Protein AF-A0A1A8CW95-F1 (afdb_monomer_lite)

pLDDT: mean 91.92, std 3.67, range [77.94, 98.25]

InterPro domains:
  IPR004947 Deoxyribonuclease II [PF03265] (1-72)

Secondary structure (DSSP, 8-state):
-GGGT-----S----GGGTTT-HHHHHHHTT--PPPSSSEEEEEEE-TT--EEEEEEE-TT--S-TIIIII-

Foldseek 3Di:
DVLQALDDDDPDDDPPVCCVVCVVSVCSVVVHNDDDPDQKDKDWDADPVGDIDIDIDGHPPDDDDCVVPPVD

Radius of gyration: 14.21 Å; chains: 1; bounding box: 28×34×28 Å

Organism: Nothobranchius kadleci (NCBI:txid1051664)

Structure (mmCIF, N/CA/C/O backbone):
data_AF-A0A1A8CW95-F1
#
_entry.id   AF-A0A1A8CW95-F1
#
loop_
_atom_site.group_PDB
_atom_site.id
_atom_site.type_symbol
_atom_site.label_atom_id
_atom_site.label_alt_id
_atom_site.label_comp_id
_atom_site.label_asym_id
_atom_site.label_entity_id
_atom_site.label_seq_id
_atom_site.pdbx_PDB_ins_code
_atom_site.Cartn_x
_atom_site.Cartn_y
_atom_site.Cartn_z
_atom_site.occupancy
_atom_site.B_iso_or_equiv
_atom_site.auth_seq_id
_atom_site.auth_comp_id
_atom_site.auth_asym_id
_atom_site.auth_atom_id
_atom_site.pdbx_PDB_model_num
ATOM 1 N N . GLN A 1 1 ? 3.428 0.126 2.920 1.00 86.75 1 GLN A N 1
ATOM 2 C CA . GLN A 1 1 ? 3.657 -0.418 1.556 1.00 86.75 1 GLN A CA 1
ATOM 3 C C . GLN A 1 1 ? 3.498 0.610 0.433 1.00 86.75 1 GLN A C 1
ATOM 5 O O . GLN A 1 1 ? 4.355 0.638 -0.437 1.00 86.75 1 GLN A O 1
ATOM 10 N N . LEU A 1 2 ? 2.479 1.483 0.457 1.00 88.19 2 LEU A N 1
ATOM 11 C CA . LEU A 1 2 ? 2.231 2.520 -0.571 1.00 88.19 2 LEU A CA 1
ATOM 12 C C . LEU A 1 2 ? 3.457 3.358 -0.977 1.00 88.19 2 LEU A C 1
ATOM 14 O O . LEU A 1 2 ? 3.615 3.677 -2.151 1.00 88.19 2 LEU A O 1
ATOM 18 N N . ALA A 1 3 ? 4.360 3.643 -0.036 1.00 88.88 3 ALA A N 1
ATOM 19 C CA . ALA A 1 3 ? 5.603 4.365 -0.298 1.00 88.88 3 ALA A CA 1
ATOM 20 C C . ALA A 1 3 ? 6.520 3.715 -1.353 1.00 88.88 3 ALA A C 1
ATOM 22 O O . ALA A 1 3 ? 7.376 4.401 -1.890 1.00 88.88 3 ALA A O 1
ATOM 23 N N . TYR A 1 4 ? 6.364 2.422 -1.661 1.00 91.44 4 TYR A N 1
ATOM 24 C CA . TYR A 1 4 ? 7.142 1.739 -2.704 1.00 91.44 4 TYR A CA 1
ATOM 25 C C . TYR A 1 4 ? 6.627 2.026 -4.119 1.00 91.44 4 TYR A C 1
ATOM 27 O O . TYR A 1 4 ? 7.389 1.895 -5.071 1.00 91.44 4 TYR A O 1
ATOM 35 N N . LEU A 1 5 ? 5.348 2.393 -4.253 1.00 88.12 5 LEU A N 1
ATOM 36 C CA . LEU A 1 5 ? 4.674 2.564 -5.543 1.00 88.12 5 LEU A CA 1
ATOM 37 C C . LEU A 1 5 ? 4.741 3.996 -6.076 1.00 88.12 5 LEU A C 1
ATOM 39 O O . LEU A 1 5 ? 4.400 4.213 -7.233 1.00 88.12 5 LEU A O 1
ATOM 43 N N . TYR A 1 6 ? 5.111 4.964 -5.228 1.00 86.50 6 TYR A N 1
ATOM 44 C CA . TYR A 1 6 ? 5.036 6.399 -5.526 1.00 86.50 6 TYR A CA 1
ATOM 45 C C . TYR A 1 6 ? 3.745 6.786 -6.274 1.00 86.50 6 TYR A C 1
ATOM 47 O O . TYR A 1 6 ? 3.799 7.304 -7.394 1.00 86.50 6 TYR A O 1
ATOM 55 N N . PRO A 1 7 ? 2.569 6.496 -5.685 1.00 88.50 7 PRO A N 1
ATOM 56 C CA . PRO A 1 7 ? 1.297 6.697 -6.360 1.00 88.50 7 PRO A CA 1
ATOM 57 C C . PRO A 1 7 ? 1.070 8.176 -6.678 1.00 88.50 7 PRO A C 1
ATOM 59 O O . PRO A 1 7 ? 1.497 9.068 -5.943 1.00 88.50 7 PRO A O 1
ATOM 62 N N . ARG A 1 8 ? 0.311 8.443 -7.743 1.00 90.69 8 ARG A N 1
ATOM 63 C CA . ARG A 1 8 ? -0.283 9.767 -7.950 1.00 90.69 8 ARG A CA 1
ATOM 64 C C . ARG A 1 8 ? -1.468 9.915 -7.000 1.00 90.69 8 ARG A C 1
ATOM 66 O O . ARG A 1 8 ? -2.480 9.241 -7.173 1.00 90.69 8 ARG A O 1
ATOM 73 N N . ILE A 1 9 ? -1.313 10.761 -5.988 1.00 90.94 9 ILE A N 1
ATOM 74 C CA . ILE A 1 9 ? -2.336 11.024 -4.973 1.00 90.94 9 ILE A CA 1
ATOM 75 C C . ILE A 1 9 ? -3.154 12.243 -5.398 1.00 90.94 9 ILE A C 1
ATOM 77 O O . ILE A 1 9 ? -2.602 13.262 -5.802 1.00 90.94 9 ILE A O 1
ATOM 81 N N . TYR A 1 10 ? -4.475 12.130 -5.285 1.00 91.69 10 TYR A N 1
ATOM 82 C CA . TYR A 1 10 ? -5.434 13.188 -5.592 1.00 91.69 10 TYR A CA 1
ATOM 83 C C . TYR A 1 10 ? -6.304 13.442 -4.364 1.00 91.69 10 TYR A C 1
ATOM 85 O O . TYR A 1 10 ? -6.621 12.498 -3.643 1.00 91.69 10 TYR A O 1
ATOM 93 N N . ASN A 1 11 ? -6.707 14.699 -4.149 1.00 93.12 11 ASN A N 1
ATOM 94 C CA . ASN A 1 11 ? -7.637 15.099 -3.086 1.00 93.12 11 ASN A CA 1
ATOM 95 C C . ASN A 1 11 ? -7.275 14.525 -1.705 1.00 93.12 11 ASN A C 1
ATOM 97 O O . ASN A 1 11 ? -8.141 14.001 -1.004 1.00 93.12 11 ASN A O 1
ATOM 101 N N . CYS A 1 12 ? -5.992 14.569 -1.323 1.00 92.56 12 CYS A N 1
ATOM 102 C CA . CYS A 1 12 ? -5.593 13.973 -0.057 1.00 92.56 12 CYS A CA 1
ATOM 103 C C . CYS A 1 12 ? -6.220 14.710 1.133 1.00 92.56 12 CYS A C 1
ATOM 105 O O . CYS A 1 12 ? -6.037 15.913 1.307 1.00 92.56 12 CYS A O 1
ATOM 107 N N . SER A 1 13 ? -6.922 13.952 1.972 1.00 92.06 13 SER A N 1
ATOM 108 C CA . SER A 1 13 ? -7.461 14.400 3.247 1.00 92.06 13 SER A CA 1
ATOM 109 C C . SER A 1 13 ? -7.222 13.302 4.279 1.00 92.06 13 SER A C 1
ATOM 111 O O . SER A 1 13 ? -7.894 12.271 4.266 1.00 92.06 13 SER A O 1
ATOM 113 N N . VAL A 1 14 ? -6.217 13.491 5.138 1.00 91.00 14 VAL A N 1
ATOM 114 C CA . VAL A 1 14 ? -5.916 12.568 6.241 1.00 91.00 14 VAL A CA 1
ATOM 115 C C . VAL A 1 14 ? -6.352 13.229 7.546 1.00 91.00 14 VAL A C 1
ATOM 117 O O . VAL A 1 14 ? -5.814 14.282 7.895 1.00 91.00 14 VAL A O 1
ATOM 120 N N . PRO A 1 15 ? -7.318 12.652 8.281 1.00 94.69 15 PRO A N 1
ATOM 121 C CA . PRO A 1 15 ? -7.702 13.169 9.589 1.00 94.69 15 PRO A CA 1
ATOM 122 C C . PRO A 1 15 ? -6.514 13.186 10.558 1.00 94.69 15 PRO A C 1
ATOM 124 O O . PRO A 1 15 ? -5.795 12.194 10.669 1.00 94.69 15 PRO A O 1
ATOM 127 N N . ALA A 1 16 ? -6.349 14.282 11.308 1.00 93.00 16 ALA A N 1
ATOM 128 C CA . ALA A 1 16 ? -5.189 14.503 12.184 1.00 93.00 16 ALA A CA 1
ATOM 129 C C . ALA A 1 16 ? -4.986 13.412 13.254 1.00 93.00 16 ALA A C 1
ATOM 131 O O . ALA A 1 16 ? -3.861 13.153 13.673 1.00 93.00 16 ALA A O 1
ATOM 132 N N . VAL A 1 17 ? -6.070 12.742 13.657 1.00 96.19 17 VAL A N 1
ATOM 133 C CA . VAL A 1 17 ? -6.054 11.574 14.553 1.00 96.19 17 VAL A CA 1
ATOM 134 C C . VAL A 1 17 ? -5.148 10.450 14.035 1.00 96.19 17 VAL A C 1
ATOM 136 O O . VAL A 1 17 ? -4.518 9.775 14.838 1.00 96.19 17 VAL A O 1
ATOM 139 N N . PHE A 1 18 ? -5.020 10.282 12.718 1.00 92.19 18 PHE A N 1
ATOM 140 C CA . PHE A 1 18 ? -4.200 9.223 12.126 1.00 92.19 18 PHE A CA 1
ATOM 141 C C . PHE A 1 18 ? -2.758 9.644 11.830 1.00 92.19 18 PHE A C 1
ATOM 143 O O . PHE A 1 18 ? -1.975 8.821 11.363 1.00 92.19 18 PHE A O 1
ATOM 150 N N . SER A 1 19 ? -2.371 10.900 12.076 1.00 89.50 19 SER A N 1
ATOM 151 C CA . SER A 1 19 ? -1.044 11.402 11.692 1.00 89.50 19 SER A CA 1
ATOM 152 C C . SER A 1 19 ? 0.101 10.671 12.398 1.00 89.50 19 SER A C 1
ATOM 154 O O . SER A 1 19 ? 1.146 10.446 11.790 1.00 89.50 19 SER A O 1
ATOM 156 N N . ALA A 1 20 ? -0.098 10.282 13.663 1.00 92.69 20 ALA A N 1
ATOM 157 C CA . ALA A 1 20 ? 0.895 9.533 14.435 1.00 92.69 20 ALA A CA 1
ATOM 158 C C . ALA A 1 20 ? 1.016 8.071 13.972 1.00 92.69 20 ALA A C 1
ATOM 160 O O . ALA A 1 20 ? 2.121 7.533 13.931 1.00 92.69 20 ALA A O 1
ATOM 161 N N . ASP A 1 21 ? -0.102 7.455 13.574 1.00 93.19 21 ASP A N 1
ATOM 162 C CA . ASP A 1 21 ? -0.152 6.051 13.150 1.00 93.19 21 ASP A CA 1
ATOM 163 C C . ASP A 1 21 ? 0.260 5.863 11.683 1.00 93.19 21 ASP A C 1
ATOM 165 O O . ASP A 1 21 ? 0.787 4.818 11.299 1.00 93.19 21 ASP A O 1
ATOM 169 N N . LEU A 1 22 ? 0.031 6.881 10.844 1.00 90.81 22 LEU A N 1
ATOM 170 C CA . LEU A 1 22 ? 0.250 6.841 9.397 1.00 90.81 22 LEU A CA 1
ATOM 171 C C . LEU A 1 22 ? 1.207 7.946 8.901 1.00 90.81 22 LEU A C 1
ATOM 173 O O . LEU A 1 22 ? 0.901 8.622 7.913 1.00 90.81 22 LEU A O 1
ATOM 177 N N . PRO A 1 23 ? 2.408 8.116 9.489 1.00 90.44 23 PRO A N 1
ATOM 178 C CA . PRO A 1 23 ? 3.316 9.206 9.123 1.00 90.44 23 PRO A CA 1
ATOM 179 C C . PRO A 1 23 ? 3.768 9.132 7.657 1.00 90.44 23 PRO A C 1
ATOM 181 O O . PRO A 1 23 ? 3.917 10.152 6.988 1.00 90.44 23 PRO A O 1
ATOM 184 N N . GLN A 1 24 ? 3.923 7.920 7.110 1.00 89.44 24 GLN A N 1
ATOM 185 C CA . GLN A 1 24 ? 4.259 7.730 5.695 1.00 89.44 24 GLN A CA 1
ATOM 186 C C . GLN A 1 24 ? 3.140 8.193 4.755 1.00 89.44 24 GLN A C 1
ATOM 188 O O . GLN A 1 24 ? 3.427 8.636 3.648 1.00 89.44 24 GLN A O 1
ATOM 193 N N . LEU A 1 25 ? 1.872 8.087 5.166 1.00 90.31 25 LEU A N 1
ATOM 194 C CA . LEU A 1 25 ? 0.746 8.542 4.351 1.00 90.31 25 LEU A CA 1
ATOM 195 C C . LEU A 1 25 ? 0.720 10.070 4.267 1.00 90.31 25 LEU A C 1
ATOM 197 O O . LEU A 1 25 ? 0.524 10.605 3.180 1.00 90.31 25 LEU A O 1
ATOM 201 N N . ILE A 1 26 ? 0.993 10.752 5.384 1.00 92.25 26 ILE A N 1
ATOM 202 C CA . ILE A 1 26 ? 1.127 12.214 5.433 1.00 92.25 26 ILE A CA 1
ATOM 203 C C . ILE A 1 26 ? 2.231 12.682 4.480 1.00 92.25 26 ILE A C 1
ATOM 205 O O . ILE A 1 26 ? 1.971 13.498 3.599 1.00 92.25 26 ILE A O 1
ATOM 209 N N . GLN A 1 27 ? 3.422 12.081 4.568 1.00 91.12 27 GLN A N 1
ATOM 210 C CA . GLN A 1 27 ? 4.541 12.413 3.679 1.00 91.12 27 GLN A CA 1
ATOM 211 C C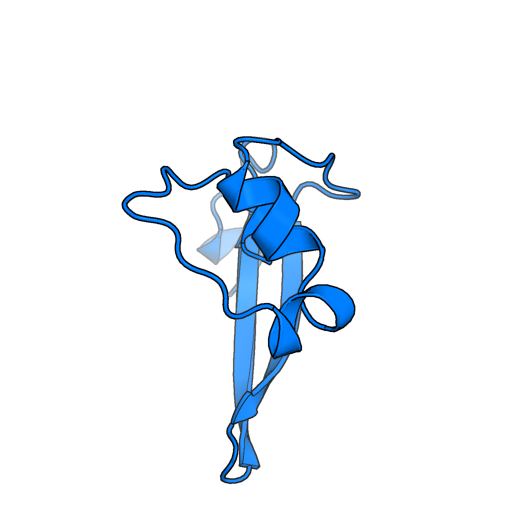 . GLN A 1 27 ? 4.179 12.243 2.198 1.00 91.12 27 GLN A C 1
ATOM 213 O O . GLN A 1 27 ? 4.489 13.102 1.374 1.00 91.12 27 GLN A O 1
ATOM 218 N N . LEU A 1 28 ? 3.504 11.146 1.845 1.00 91.56 28 LEU A N 1
ATOM 219 C CA . LEU A 1 28 ? 3.088 10.901 0.464 1.00 91.56 28 LEU A CA 1
ATOM 220 C C . LEU A 1 28 ? 2.061 11.936 -0.018 1.00 91.56 28 LEU A C 1
ATOM 222 O O . LEU A 1 28 ? 2.119 12.360 -1.170 1.00 91.56 28 LEU A O 1
ATOM 226 N N . CYS A 1 29 ? 1.151 12.372 0.852 1.00 92.38 29 CYS A N 1
ATOM 227 C CA . CYS A 1 29 ? 0.172 13.408 0.531 1.00 92.38 29 CYS A CA 1
ATOM 228 C C . CYS A 1 29 ? 0.787 14.787 0.292 1.00 92.38 29 CYS A C 1
ATOM 230 O O . CYS A 1 29 ? 0.272 15.547 -0.523 1.00 92.38 29 CYS A O 1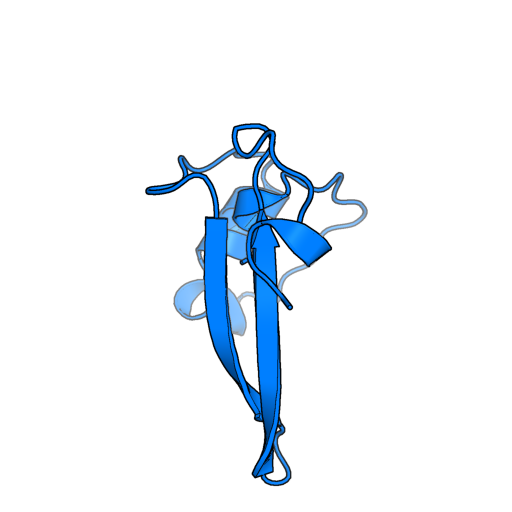
ATOM 232 N N . GLU A 1 30 ? 1.913 15.081 0.935 1.00 91.06 30 GLU A N 1
ATOM 233 C CA . GLU A 1 30 ? 2.727 16.274 0.674 1.00 91.06 30 GLU A CA 1
ATOM 234 C C . GLU A 1 30 ? 3.555 16.152 -0.621 1.00 91.06 30 GLU A C 1
ATOM 236 O O . GLU A 1 30 ? 4.302 17.059 -0.980 1.00 91.06 30 GLU A O 1
ATOM 241 N N . GLY A 1 31 ? 3.443 15.027 -1.337 1.00 89.69 31 GLY A N 1
ATOM 242 C CA . GLY A 1 31 ? 4.203 14.743 -2.553 1.00 89.69 31 GLY A 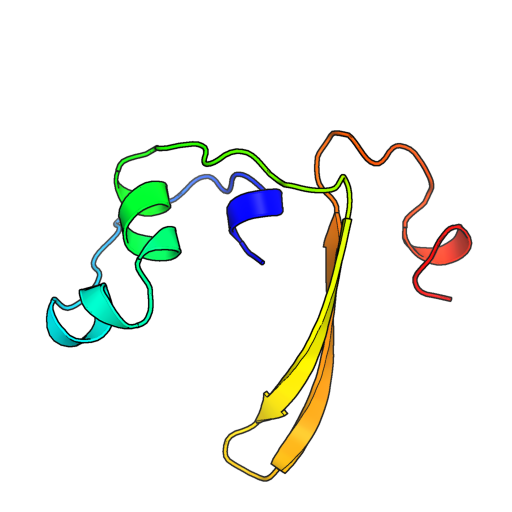CA 1
ATOM 243 C C . GLY A 1 31 ? 5.619 14.227 -2.292 1.00 89.69 31 GLY A C 1
ATOM 244 O O . GLY A 1 31 ? 6.391 14.053 -3.241 1.00 89.69 31 GLY A O 1
ATOM 245 N N . SER A 1 32 ? 5.972 13.947 -1.034 1.00 90.25 32 SER A N 1
ATOM 246 C CA . SER A 1 32 ? 7.286 13.412 -0.690 1.00 90.25 32 SER A CA 1
ATOM 247 C C . SER A 1 32 ? 7.447 11.985 -1.204 1.00 90.25 32 SER A C 1
ATOM 249 O O . SER A 1 32 ? 6.523 11.172 -1.188 1.00 90.25 32 SER A O 1
ATOM 251 N N . ARG A 1 33 ? 8.669 11.655 -1.624 1.00 88.00 33 ARG A N 1
ATOM 252 C CA . ARG A 1 33 ? 9.067 10.304 -2.030 1.00 88.00 33 ARG A CA 1
ATOM 253 C C . ARG A 1 33 ? 10.050 9.743 -1.006 1.00 88.00 33 ARG A C 1
ATOM 255 O O . ARG A 1 33 ? 11.258 9.863 -1.208 1.00 88.00 33 ARG A O 1
ATOM 262 N N . PRO A 1 34 ? 9.563 9.190 0.119 1.00 85.25 34 PRO A N 1
ATOM 263 C CA . PRO A 1 34 ? 10.449 8.656 1.141 1.00 85.25 34 PRO A CA 1
ATOM 264 C C . PRO A 1 34 ? 11.270 7.496 0.558 1.00 85.25 34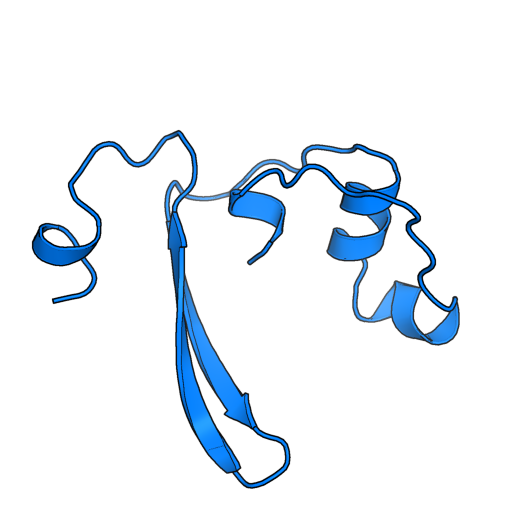 PRO A C 1
ATOM 266 O O . PRO A 1 34 ? 10.718 6.677 -0.181 1.00 85.25 34 PRO A O 1
ATOM 269 N N . PRO A 1 35 ? 12.573 7.407 0.866 1.00 83.75 35 PRO A N 1
ATOM 270 C CA . PRO A 1 35 ? 13.432 6.365 0.319 1.00 83.75 35 PRO A CA 1
ATOM 271 C C . PRO A 1 35 ? 12.985 4.971 0.784 1.00 83.75 35 PRO A C 1
ATOM 273 O O . PRO A 1 35 ? 12.696 4.754 1.961 1.00 83.75 35 PRO A O 1
ATOM 276 N N . GLN A 1 36 ? 12.952 4.001 -0.136 1.00 85.31 36 GLN A N 1
ATOM 277 C CA . GLN A 1 36 ? 12.719 2.595 0.211 1.00 85.31 36 GLN A CA 1
ATOM 278 C C . GLN A 1 36 ? 14.026 1.935 0.654 1.00 85.31 36 GLN A C 1
ATOM 280 O O . GLN A 1 36 ? 15.055 2.082 -0.005 1.00 85.31 36 GLN A O 1
ATOM 285 N N . ALA A 1 37 ? 13.958 1.136 1.720 1.00 84.50 37 ALA A N 1
ATOM 286 C CA . ALA A 1 37 ? 15.080 0.321 2.190 1.00 84.50 37 ALA A CA 1
ATOM 287 C C . ALA A 1 37 ? 15.392 -0.878 1.268 1.00 84.50 37 ALA A C 1
ATOM 289 O O . ALA A 1 37 ? 16.498 -1.408 1.295 1.00 84.50 37 ALA A O 1
ATOM 290 N N . SER A 1 38 ? 14.429 -1.313 0.452 1.00 93.06 38 SER A N 1
ATOM 291 C CA . SER A 1 38 ? 14.565 -2.430 -0.489 1.00 93.06 38 SER A CA 1
ATOM 292 C C . SER A 1 38 ? 13.822 -2.142 -1.799 1.00 93.06 38 SER A C 1
ATOM 294 O O . SER A 1 38 ? 13.050 -1.189 -1.905 1.00 93.06 38 SER A O 1
ATOM 296 N N . SER A 1 39 ? 14.031 -2.978 -2.819 1.00 93.44 39 SER A N 1
ATOM 297 C CA . SER A 1 39 ? 13.273 -2.907 -4.078 1.00 93.44 39 SER A CA 1
ATOM 298 C C . SER A 1 39 ? 11.889 -3.565 -3.995 1.00 93.44 39 SER A C 1
ATOM 300 O O . SER A 1 39 ? 11.064 -3.381 -4.884 1.00 93.44 39 SER A O 1
ATOM 302 N N . ARG A 1 40 ? 11.607 -4.322 -2.928 1.00 93.75 40 ARG A N 1
ATOM 303 C CA . ARG A 1 40 ? 10.348 -5.053 -2.722 1.00 93.75 40 ARG A CA 1
ATOM 304 C C . ARG A 1 40 ? 10.074 -5.319 -1.242 1.00 93.75 40 ARG A C 1
ATOM 306 O O . ARG A 1 40 ? 11.021 -5.441 -0.463 1.00 93.75 40 ARG A O 1
ATOM 313 N N . ARG A 1 41 ? 8.805 -5.442 -0.846 1.00 93.94 41 ARG A N 1
ATOM 314 C CA . ARG A 1 41 ? 8.389 -5.757 0.534 1.00 93.94 41 ARG A CA 1
ATOM 315 C C . ARG A 1 41 ? 7.126 -6.618 0.576 1.00 93.94 41 ARG A C 1
ATOM 317 O O . ARG A 1 41 ? 6.172 -6.343 -0.144 1.00 93.94 41 ARG A O 1
ATOM 324 N N . MET A 1 42 ? 7.140 -7.645 1.421 1.00 94.38 42 MET A N 1
ATOM 325 C CA . MET A 1 42 ? 5.986 -8.494 1.717 1.00 94.38 42 MET A CA 1
ATOM 326 C C . MET A 1 42 ? 5.577 -8.286 3.174 1.00 94.38 42 MET A C 1
ATOM 328 O O . MET A 1 42 ? 6.433 -8.078 4.035 1.00 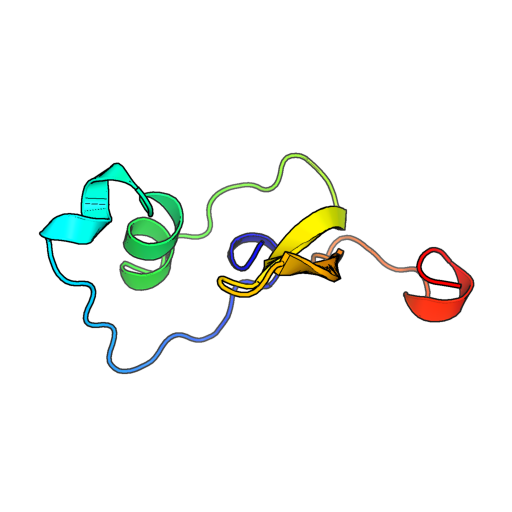94.38 42 MET A O 1
ATOM 332 N N . GLU A 1 43 ? 4.277 -8.314 3.441 1.00 94.69 43 GLU A N 1
ATOM 333 C CA . GLU A 1 43 ? 3.727 -8.202 4.789 1.00 94.69 43 GLU A CA 1
ATOM 334 C C . GLU A 1 43 ? 2.512 -9.108 4.930 1.00 94.69 43 GLU A C 1
ATOM 336 O O . GLU A 1 43 ? 1.637 -9.124 4.061 1.00 94.69 43 GLU A O 1
ATOM 341 N N . GLN A 1 44 ? 2.454 -9.846 6.034 1.00 96.81 44 GLN A N 1
ATOM 342 C CA . GLN A 1 44 ? 1.254 -10.570 6.428 1.00 96.81 44 GLN A CA 1
ATOM 343 C C . GLN A 1 44 ? 0.353 -9.625 7.211 1.00 96.81 44 GLN A C 1
ATOM 345 O O . GLN A 1 44 ? 0.784 -8.990 8.172 1.00 96.81 44 GLN A O 1
ATOM 350 N N . LEU A 1 45 ? -0.899 -9.534 6.788 1.00 96.44 45 LEU A N 1
ATOM 351 C CA . LEU A 1 45 ? -1.908 -8.663 7.362 1.00 96.44 45 LEU A CA 1
ATOM 352 C C . LEU A 1 45 ? -3.094 -9.501 7.831 1.00 96.44 45 LEU A C 1
ATOM 354 O O . LEU A 1 45 ? -3.310 -10.630 7.384 1.00 96.44 45 LEU A O 1
ATOM 358 N N . SER A 1 46 ? -3.852 -8.944 8.767 1.00 98.00 46 SER A N 1
ATOM 359 C CA . SER A 1 46 ? -5.091 -9.536 9.264 1.00 98.00 46 SER A CA 1
ATOM 360 C C . SER A 1 46 ? -6.218 -8.525 9.125 1.00 98.00 46 SER A C 1
ATOM 362 O O . SER A 1 46 ? -6.049 -7.352 9.457 1.00 98.00 46 SER A O 1
ATOM 364 N N . SER A 1 47 ? -7.362 -8.968 8.613 1.00 97.25 47 SER A N 1
ATOM 365 C CA . SER A 1 47 ? -8.573 -8.155 8.582 1.00 97.25 47 SER A CA 1
ATOM 366 C C . SER A 1 47 ? -9.098 -7.950 10.006 1.00 97.25 47 SER A C 1
ATOM 368 O O . SER A 1 47 ? -8.764 -8.705 10.920 1.00 97.25 47 SER A O 1
ATOM 370 N N . ALA A 1 48 ? -9.987 -6.972 10.200 1.00 97.06 48 ALA A N 1
ATOM 371 C CA . ALA A 1 48 ? -10.646 -6.763 11.493 1.00 97.06 48 ALA A CA 1
ATOM 372 C C . ALA A 1 48 ? -11.450 -7.992 11.974 1.00 97.06 48 ALA A C 1
ATOM 374 O O . ALA A 1 48 ? -11.730 -8.111 13.162 1.00 97.06 48 ALA A O 1
ATOM 375 N N . ARG A 1 49 ? -11.811 -8.911 11.064 1.00 97.75 49 ARG A N 1
ATOM 376 C CA . ARG A 1 49 ? -12.492 -10.178 11.381 1.00 97.75 49 ARG A CA 1
ATOM 377 C C . ARG A 1 49 ? -11.551 -11.386 11.454 1.00 97.75 49 ARG A C 1
ATOM 379 O O . ARG A 1 49 ? -12.023 -12.497 11.655 1.00 97.75 49 ARG A O 1
ATOM 386 N N . GLY A 1 50 ? -10.242 -11.177 11.320 1.00 97.69 50 GLY A N 1
ATOM 387 C CA . GLY A 1 50 ? -9.227 -12.221 11.472 1.00 97.69 50 GLY A CA 1
ATOM 388 C C . GLY A 1 50 ? -8.815 -12.934 10.183 1.00 97.69 50 GLY A C 1
ATOM 389 O O . GLY A 1 50 ? -7.989 -13.844 10.247 1.00 97.69 50 GLY A O 1
ATOM 390 N N . ASP A 1 51 ? -9.323 -12.521 9.017 1.00 98.25 51 ASP A N 1
ATOM 391 C CA . ASP A 1 51 ? -8.883 -13.092 7.739 1.00 98.25 51 ASP A CA 1
ATOM 392 C C . ASP A 1 51 ? -7.426 -12.713 7.483 1.00 98.25 51 ASP A C 1
ATOM 394 O O . ASP A 1 51 ? -7.073 -11.532 7.505 1.00 98.25 51 ASP A O 1
ATOM 398 N N . LYS A 1 52 ? -6.578 -13.707 7.219 1.00 98.06 52 LYS A N 1
ATOM 399 C CA . LYS A 1 52 ? -5.163 -13.487 6.917 1.00 98.06 52 LYS A CA 1
ATOM 400 C C . LYS A 1 52 ? -4.970 -13.304 5.422 1.00 98.06 52 LYS A C 1
ATOM 402 O O . LYS A 1 52 ? -5.464 -14.098 4.627 1.00 98.06 52 LYS A O 1
ATOM 407 N N . PHE A 1 53 ? -4.204 -12.292 5.047 1.00 96.75 53 PHE A N 1
ATOM 408 C CA . PHE A 1 53 ? -3.818 -12.055 3.662 1.00 96.75 53 PHE A CA 1
ATOM 409 C C . PHE A 1 53 ? -2.393 -11.520 3.594 1.00 96.75 53 PHE A C 1
ATOM 411 O O . PHE A 1 53 ? -1.860 -10.986 4.567 1.00 96.75 53 PHE A O 1
ATOM 418 N N . VAL A 1 54 ? -1.758 -11.690 2.438 1.00 95.75 54 VAL A N 1
ATOM 419 C CA . VAL A 1 54 ? -0.392 -11.225 2.202 1.00 95.75 54 VAL A CA 1
ATOM 420 C C . VAL A 1 54 ? -0.436 -10.071 1.217 1.00 95.75 54 VAL A C 1
ATOM 422 O O . VAL A 1 54 ? -1.073 -10.163 0.172 1.00 95.75 54 VAL A O 1
ATOM 425 N N . SER A 1 55 ? 0.241 -8.982 1.559 1.00 94.12 55 SER A N 1
ATOM 426 C CA . SER A 1 55 ? 0.400 -7.830 0.683 1.00 94.12 55 SER A CA 1
ATOM 427 C C . SER A 1 55 ? 1.833 -7.783 0.169 1.00 94.12 55 SER A C 1
ATOM 429 O O . SER A 1 55 ? 2.780 -7.714 0.960 1.00 94.12 55 SER A O 1
ATOM 431 N N . PHE A 1 56 ? 1.975 -7.853 -1.152 1.00 94.44 56 PHE A N 1
ATOM 432 C CA . PHE A 1 56 ? 3.243 -7.760 -1.863 1.00 94.44 56 PHE A CA 1
ATOM 433 C C . PHE A 1 56 ? 3.334 -6.411 -2.566 1.00 94.44 56 PHE A C 1
ATOM 435 O O . PHE A 1 56 ? 2.401 -5.989 -3.250 1.00 94.44 56 PHE A O 1
ATOM 442 N N . VAL A 1 57 ? 4.490 -5.762 -2.459 1.00 93.62 57 VAL A N 1
ATOM 443 C CA . VAL A 1 57 ? 4.777 -4.533 -3.194 1.00 93.62 57 VAL A CA 1
ATOM 444 C C . VAL A 1 57 ? 6.180 -4.565 -3.778 1.00 93.62 57 VAL A C 1
ATOM 446 O O . VAL A 1 57 ? 7.131 -5.003 -3.127 1.00 93.62 57 VAL A O 1
ATOM 449 N N . LYS A 1 58 ? 6.312 -4.058 -5.004 1.00 93.56 58 LYS A N 1
ATOM 450 C CA . LYS A 1 58 ? 7.593 -3.797 -5.657 1.00 93.56 58 LYS A CA 1
ATOM 451 C C . LYS A 1 58 ? 7.756 -2.305 -5.929 1.00 93.56 58 LYS A C 1
ATOM 453 O O . LYS A 1 58 ? 6.764 -1.617 -6.150 1.00 93.56 58 LYS A O 1
ATOM 458 N N . SER A 1 59 ? 8.989 -1.816 -5.916 1.00 92.25 59 SER A N 1
ATOM 459 C CA . SER A 1 59 ? 9.324 -0.493 -6.435 1.00 92.25 59 SER A CA 1
ATOM 460 C C . SER A 1 59 ? 9.784 -0.581 -7.887 1.00 92.25 59 SER A C 1
ATOM 462 O O . SER A 1 59 ? 9.995 -1.666 -8.433 1.00 92.25 59 SER A O 1
ATOM 464 N N . GLU A 1 60 ? 9.994 0.578 -8.504 1.00 89.75 60 GLU A N 1
ATOM 465 C CA . GLU A 1 60 ? 10.590 0.715 -9.839 1.00 89.75 60 GLU A CA 1
ATOM 466 C C . GLU A 1 60 ? 11.971 0.046 -9.977 1.00 89.75 60 GLU A C 1
ATOM 468 O O . GLU A 1 60 ? 12.391 -0.277 -11.083 1.00 89.75 60 GLU A O 1
ATOM 473 N N . LYS A 1 61 ? 12.666 -0.209 -8.858 1.00 92.25 61 LYS A N 1
ATOM 474 C CA . LYS A 1 61 ? 13.984 -0.865 -8.833 1.00 92.25 61 LYS A CA 1
ATOM 475 C C . LYS A 1 61 ? 13.905 -2.390 -8.953 1.00 92.25 61 LYS A C 1
ATOM 477 O O . LYS A 1 61 ? 14.941 -3.037 -9.064 1.00 92.25 61 LYS A O 1
ATOM 482 N N . TYR A 1 62 ? 12.713 -2.979 -8.865 1.00 93.88 62 TYR A N 1
ATOM 483 C CA . TYR A 1 62 ? 12.523 -4.418 -9.022 1.00 93.88 62 TYR A CA 1
ATOM 484 C C . TYR A 1 62 ? 12.144 -4.750 -10.469 1.00 93.88 62 TYR A C 1
ATOM 486 O O . TYR A 1 62 ? 11.024 -4.468 -10.918 1.00 93.88 62 TYR A O 1
ATOM 494 N N . VAL A 1 63 ? 13.104 -5.336 -11.183 1.00 93.00 63 VAL A N 1
ATOM 495 C CA . VAL A 1 63 ? 13.052 -5.534 -12.639 1.00 93.00 63 VAL A CA 1
ATOM 496 C C . VAL A 1 63 ? 12.552 -6.913 -13.065 1.00 93.00 63 VAL A C 1
ATOM 498 O O . VAL A 1 63 ? 12.129 -7.057 -14.208 1.00 93.00 63 VAL A O 1
ATOM 501 N N . ASP A 1 64 ? 12.543 -7.895 -12.162 1.00 93.44 64 ASP A N 1
ATOM 502 C CA . ASP A 1 64 ? 12.026 -9.226 -12.476 1.00 93.44 64 ASP A CA 1
ATOM 503 C C . ASP A 1 64 ? 10.495 -9.209 -12.610 1.00 93.44 64 ASP A C 1
ATOM 505 O O . ASP A 1 64 ? 9.789 -8.333 -12.079 1.00 93.44 64 ASP A O 1
ATOM 509 N N . ASP A 1 65 ? 9.972 -10.224 -13.298 1.00 91.50 65 ASP A N 1
ATOM 510 C CA . ASP A 1 65 ? 8.549 -10.531 -13.257 1.00 91.50 65 ASP A CA 1
ATOM 511 C C . ASP A 1 65 ? 8.140 -10.836 -11.810 1.00 91.50 65 ASP A C 1
ATOM 513 O O . ASP A 1 65 ? 8.755 -11.648 -11.117 1.00 91.50 65 ASP A O 1
ATOM 517 N N . ILE A 1 66 ? 7.114 -10.135 -11.327 1.00 90.19 66 ILE A N 1
ATOM 518 C CA . ILE A 1 66 ? 6.724 -10.212 -9.917 1.00 90.19 66 ILE A CA 1
ATOM 519 C C . ILE A 1 66 ? 6.113 -11.569 -9.560 1.00 90.19 66 ILE A C 1
ATOM 521 O O . ILE A 1 66 ? 6.267 -12.022 -8.425 1.00 90.19 66 ILE A O 1
ATOM 525 N N . TYR A 1 67 ? 5.439 -12.220 -10.507 1.00 91.31 67 TYR A N 1
ATOM 526 C CA . TYR A 1 67 ? 4.786 -13.496 -10.270 1.00 91.31 67 TYR A CA 1
ATOM 527 C C . TYR A 1 67 ? 5.808 -14.621 -10.286 1.00 91.31 67 TYR A C 1
ATOM 529 O O . TYR A 1 67 ? 5.899 -15.351 -9.307 1.00 91.31 67 TYR A O 1
ATOM 537 N N . THR A 1 68 ? 6.634 -14.724 -11.325 1.00 93.12 68 THR A N 1
ATOM 538 C CA . THR A 1 68 ? 7.608 -15.822 -11.428 1.00 93.12 68 THR A CA 1
ATOM 539 C C . THR A 1 68 ? 8.847 -15.618 -10.555 1.00 93.12 68 THR A C 1
ATOM 541 O O . THR A 1 68 ? 9.446 -16.593 -10.111 1.00 93.12 68 THR A O 1
ATOM 544 N N . GLY A 1 69 ? 9.240 -14.371 -10.287 1.00 89.94 69 GLY A N 1
ATOM 545 C CA . GLY A 1 69 ? 10.452 -14.044 -9.533 1.00 89.94 69 GLY A CA 1
ATOM 546 C C . GLY A 1 69 ? 10.263 -13.926 -8.020 1.00 89.94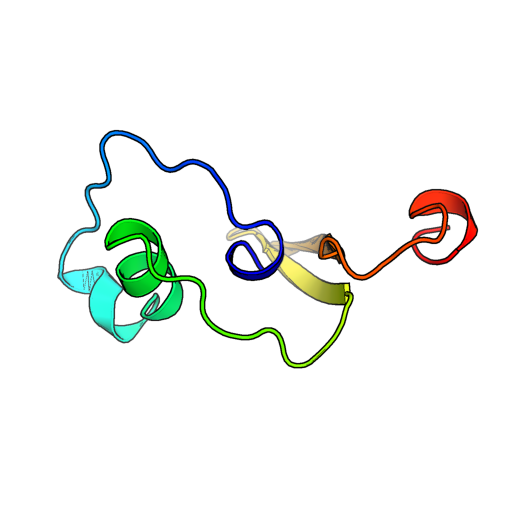 69 GLY A C 1
ATOM 547 O O . GLY A 1 69 ? 11.255 -13.745 -7.299 1.00 89.94 69 GLY A O 1
ATOM 548 N N . TRP A 1 70 ? 9.019 -13.959 -7.517 1.00 92.19 70 TRP A N 1
ATOM 549 C CA . TRP A 1 70 ? 8.783 -13.764 -6.085 1.00 92.19 70 TRP A CA 1
ATOM 550 C C . TRP A 1 70 ? 7.450 -14.246 -5.503 1.00 92.19 70 TRP A C 1
ATOM 552 O O . TRP A 1 70 ? 7.467 -14.794 -4.405 1.00 92.19 70 TRP A O 1
ATOM 562 N N . VAL A 1 71 ? 6.312 -13.955 -6.139 1.00 90.94 71 VAL A N 1
ATOM 563 C CA . VAL A 1 71 ? 4.989 -14.201 -5.526 1.00 90.94 71 VAL A CA 1
ATOM 564 C C . VAL A 1 71 ? 4.569 -15.672 -5.605 1.00 90.94 71 VAL A C 1
ATOM 566 O O . VAL A 1 71 ? 3.851 -16.121 -4.711 1.00 90.94 71 VAL A O 1
ATOM 569 N N . ALA A 1 72 ? 4.968 -16.377 -6.670 1.00 77.94 72 ALA A N 1
ATOM 570 C CA . ALA A 1 72 ? 4.626 -17.780 -6.919 1.00 77.94 72 ALA A CA 1
ATOM 571 C C . ALA A 1 72 ? 5.293 -18.763 -5.945 1.00 77.94 72 ALA A C 1
ATOM 573 O O . ALA A 1 72 ? 6.443 -18.508 -5.519 1.00 77.94 72 ALA A O 1
#

Sequence (72 aa):
QLAYLYPRIYNCSVPAVFSADLPQLIQLCEGSRPPQASSRRMEQLSSARGDKFVSFVKSEKYVDDIYTGWVA